Protein AF-A0A328SEM0-F1 (afdb_monomer_lite)

Foldseek 3Di:
DDDPVVVVVLVVLLVVLVVVLVVLVVVLVVLVVLLVVLVVLLVVLVVVLVVLVVVLVVVCVVVVHHSLCVLVVCVVPVVVVLVVLLVLLVVLVVLLVVLVVLLVVLVVVLVVLVVVLVVLVPDDPPDPSNVSSVSVNVSSVSVNVSSVSSSVSSVSSNVSSVSSNVSCVSRD

Structure (mmCIF, N/CA/C/O backbone):
data_AF-A0A328SEM0-F1
#
_entry.id   AF-A0A328SEM0-F1
#
loop_
_atom_site.group_PDB
_atom_site.id
_atom_site.type_symbol
_atom_site.label_atom_id
_atom_site.label_alt_id
_atom_site.label_comp_id
_atom_site.label_asym_id
_atom_site.label_entity_id
_atom_site.label_seq_id
_atom_site.pdbx_PDB_ins_code
_atom_site.Cartn_x
_atom_site.Cartn_y
_atom_site.Cartn_z
_atom_site.occupancy
_atom_site.B_iso_or_equiv
_atom_site.auth_seq_id
_atom_site.auth_comp_id
_atom_site.auth_asym_id
_atom_site.auth_atom_id
_atom_site.pdbx_PDB_model_num
ATOM 1 N N . MET A 1 1 ? -33.801 -0.917 43.053 1.00 44.03 1 MET A N 1
ATOM 2 C CA . MET A 1 1 ? -32.664 -0.185 43.647 1.00 44.03 1 MET A CA 1
ATOM 3 C C . MET A 1 1 ? -31.421 -0.972 43.288 1.00 44.03 1 MET A C 1
ATOM 5 O O . MET A 1 1 ? -31.307 -2.095 43.756 1.00 44.03 1 MET A O 1
ATOM 9 N N . THR A 1 2 ? -30.585 -0.458 42.388 1.00 55.31 2 THR A N 1
ATOM 10 C CA . THR A 1 2 ? -29.303 -1.081 42.021 1.00 55.31 2 THR A CA 1
ATOM 11 C C . THR A 1 2 ? -28.333 -0.989 43.196 1.00 55.31 2 THR A C 1
ATOM 13 O O . THR A 1 2 ? -28.273 0.044 43.872 1.00 55.31 2 THR A O 1
ATOM 16 N N . SER A 1 3 ? -27.627 -2.084 43.466 1.00 75.88 3 SER A N 1
ATOM 17 C CA . SER A 1 3 ? -26.663 -2.189 44.565 1.00 75.88 3 SER A CA 1
ATOM 18 C C . SER A 1 3 ? -25.456 -1.274 44.326 1.00 75.88 3 SER A C 1
ATOM 20 O O . SER A 1 3 ? -25.110 -0.975 43.182 1.00 75.88 3 SER A O 1
ATOM 22 N N . ASP A 1 4 ? -24.784 -0.821 45.386 1.00 77.56 4 ASP A N 1
ATOM 23 C CA . ASP A 1 4 ? -23.597 0.040 45.249 1.00 77.56 4 ASP A CA 1
ATOM 24 C C . ASP A 1 4 ? -22.470 -0.636 44.440 1.00 77.56 4 ASP A C 1
ATOM 26 O O . ASP A 1 4 ? -21.751 0.036 43.702 1.00 77.56 4 ASP A O 1
ATOM 30 N N . ALA A 1 5 ? -22.399 -1.972 44.472 1.00 75.81 5 ALA A N 1
ATOM 31 C CA . ALA A 1 5 ? -21.485 -2.768 43.654 1.00 75.81 5 ALA A CA 1
ATOM 32 C C . ALA A 1 5 ? -21.803 -2.698 42.146 1.00 75.81 5 ALA A C 1
ATOM 34 O O . ALA A 1 5 ? -20.887 -2.619 41.329 1.00 75.81 5 ALA A O 1
ATOM 35 N N . GLU A 1 6 ? -23.084 -2.680 41.757 1.00 74.25 6 GLU A N 1
ATOM 36 C CA . GLU A 1 6 ? -23.492 -2.515 40.351 1.00 74.25 6 GLU A CA 1
ATOM 37 C C . GLU A 1 6 ? -23.154 -1.115 39.830 1.00 74.25 6 GLU A C 1
ATOM 39 O O . GLU A 1 6 ? -22.699 -0.968 38.697 1.00 74.25 6 GLU A O 1
ATOM 44 N N . LYS A 1 7 ? -23.318 -0.080 40.662 1.00 77.94 7 LYS A N 1
ATOM 45 C CA . LYS A 1 7 ? -22.943 1.294 40.295 1.00 77.94 7 LYS A CA 1
ATOM 46 C C . LYS A 1 7 ? -21.435 1.450 40.118 1.00 77.94 7 LYS A C 1
ATOM 48 O O . LYS A 1 7 ? -20.995 2.117 39.182 1.00 77.94 7 LYS A O 1
ATOM 53 N N . GLU A 1 8 ? -20.644 0.844 41.000 1.00 82.44 8 GLU A N 1
ATOM 54 C CA . GLU A 1 8 ? -19.185 0.880 40.900 1.00 82.44 8 GLU A CA 1
ATOM 55 C C . GLU A 1 8 ? -18.685 0.114 39.666 1.00 82.44 8 GLU A C 1
ATOM 57 O O . GLU A 1 8 ? -17.844 0.631 38.926 1.00 82.44 8 GLU A O 1
ATOM 62 N N . PHE A 1 9 ? -19.270 -1.053 39.378 1.00 80.69 9 PHE A N 1
ATOM 63 C CA . PHE A 1 9 ? -18.993 -1.820 38.162 1.00 80.69 9 PHE A CA 1
ATOM 64 C C . PHE A 1 9 ? -19.289 -1.017 36.887 1.00 80.69 9 PHE A C 1
ATOM 66 O O . PHE A 1 9 ? -18.411 -0.885 36.032 1.00 80.69 9 PHE A O 1
ATOM 73 N N . LEU A 1 10 ? -20.484 -0.422 36.776 1.00 78.12 10 LEU A N 1
ATOM 74 C CA . LEU A 1 10 ? -20.866 0.392 35.615 1.00 78.12 10 LEU A CA 1
ATOM 75 C C . LEU A 1 10 ? -19.934 1.597 35.437 1.00 78.12 10 LEU A C 1
ATOM 77 O O . LEU A 1 10 ? -19.470 1.861 34.330 1.00 78.12 10 LEU A O 1
ATOM 81 N N . SER A 1 11 ? -19.572 2.281 36.527 1.00 83.19 11 SER A N 1
ATOM 82 C CA . SER A 1 11 ? -18.642 3.416 36.471 1.00 83.19 11 SER A CA 1
ATOM 83 C C . SER A 1 11 ? -17.247 3.021 35.971 1.00 83.19 11 SER A C 1
ATOM 85 O O . SER A 1 11 ? -16.603 3.772 35.231 1.00 83.19 11 SER A O 1
ATOM 87 N N . GLN A 1 12 ? -16.745 1.850 36.368 1.00 84.56 12 GLN A N 1
ATOM 88 C CA . GLN A 1 12 ? -15.458 1.347 35.886 1.00 84.56 12 GLN A CA 1
ATOM 89 C C . GLN A 1 12 ? -15.532 0.945 34.410 1.00 84.56 12 GLN A C 1
ATOM 91 O O . GLN A 1 12 ? -14.638 1.293 33.636 1.00 84.56 12 GLN A O 1
ATOM 96 N N . ALA A 1 13 ? -16.614 0.279 34.009 1.00 80.75 13 ALA A N 1
ATOM 97 C CA . ALA A 1 13 ? -16.828 -0.143 32.633 1.00 80.75 13 ALA A CA 1
ATOM 98 C C . ALA A 1 13 ? -16.939 1.063 31.678 1.00 80.75 13 ALA A C 1
ATOM 100 O O . ALA A 1 13 ? -16.250 1.098 30.658 1.00 80.75 13 ALA A O 1
ATOM 101 N N . GLN A 1 14 ? -17.674 2.111 32.069 1.00 83.88 14 GLN A N 1
ATOM 102 C CA . GLN A 1 14 ? -17.736 3.407 31.377 1.00 83.88 14 GLN A CA 1
ATOM 103 C C . GLN A 1 14 ? -16.349 4.012 31.136 1.00 83.88 14 GLN A C 1
ATOM 105 O O . GLN A 1 14 ? -16.018 4.441 30.027 1.00 83.88 14 GLN A O 1
ATOM 110 N N . LYS A 1 15 ? -15.511 4.058 32.180 1.00 88.38 15 LYS A N 1
ATOM 111 C CA . LYS A 1 15 ? -14.151 4.613 32.086 1.00 88.38 15 LYS A CA 1
ATOM 112 C C . LYS A 1 15 ? -13.286 3.816 31.118 1.00 88.38 15 LYS A C 1
ATOM 114 O O . LYS A 1 15 ? -12.529 4.414 30.351 1.00 88.38 15 LYS A O 1
ATOM 119 N N . GLU A 1 16 ? -13.402 2.491 31.136 1.00 87.31 16 GLU A N 1
ATOM 120 C CA . GLU A 1 16 ? -12.656 1.625 30.225 1.00 87.31 16 GLU A CA 1
ATOM 121 C C . GLU A 1 16 ? -13.120 1.809 28.774 1.00 87.31 16 GLU A C 1
ATOM 123 O O . GLU A 1 16 ? -12.286 1.992 27.886 1.00 87.31 16 GLU A O 1
ATOM 128 N N . VAL A 1 17 ? -14.433 1.884 28.534 1.00 87.00 17 VAL A N 1
ATOM 129 C CA . VAL A 1 17 ? -15.011 2.178 27.213 1.00 87.00 17 VAL A CA 1
ATOM 130 C C . VAL A 1 17 ? -14.521 3.529 26.691 1.00 87.00 17 VAL A C 1
ATOM 132 O O . VAL A 1 17 ? -14.004 3.610 25.577 1.00 87.00 17 VAL A O 1
ATOM 135 N N . GLN A 1 18 ? -14.572 4.587 27.504 1.00 89.25 18 GLN A N 1
ATOM 136 C CA . GLN A 1 18 ? -14.073 5.907 27.107 1.00 89.25 18 GLN A CA 1
ATOM 137 C C . GLN A 1 18 ? -12.571 5.907 26.802 1.00 89.25 18 GLN A C 1
ATOM 139 O O . GLN A 1 18 ? -12.120 6.553 25.851 1.00 89.25 18 GLN A O 1
ATOM 144 N N . LYS A 1 19 ? -11.772 5.188 27.595 1.00 92.75 19 LYS A N 1
ATOM 145 C CA . LYS A 1 19 ? -10.338 5.028 27.340 1.00 92.75 19 LYS A CA 1
ATOM 146 C C . LYS A 1 19 ? -10.104 4.288 26.025 1.00 92.75 19 LYS A C 1
ATOM 148 O O . LYS A 1 19 ? -9.260 4.716 25.237 1.00 92.75 19 LYS A O 1
ATOM 153 N N . ARG A 1 20 ? -10.879 3.235 25.758 1.00 92.56 20 ARG A N 1
ATOM 154 C C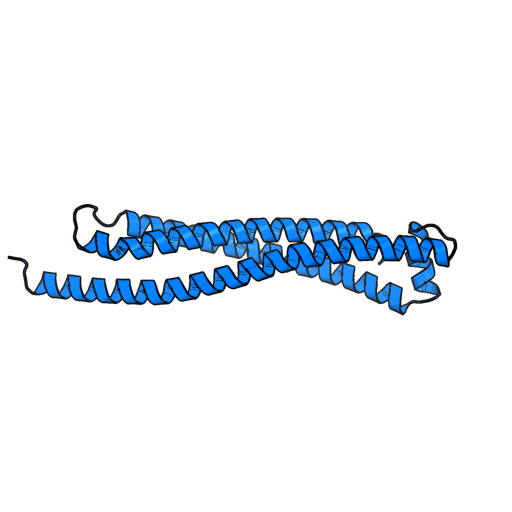A . ARG A 1 20 ? -10.817 2.481 24.507 1.00 92.56 20 ARG A CA 1
ATOM 155 C C . ARG A 1 20 ? -11.164 3.365 23.316 1.00 92.56 20 ARG A C 1
ATOM 157 O O . ARG A 1 20 ? -10.369 3.425 22.389 1.00 92.56 20 ARG A O 1
ATOM 164 N N . ILE A 1 21 ? -12.252 4.133 23.382 1.00 92.25 21 ILE A N 1
ATOM 165 C CA . ILE A 1 21 ? -12.652 5.092 22.338 1.00 92.25 21 ILE A CA 1
ATOM 166 C C . ILE A 1 21 ? -11.494 6.036 21.991 1.00 92.25 21 ILE A C 1
ATOM 168 O O . ILE A 1 21 ? -11.209 6.258 20.816 1.00 92.25 21 ILE A O 1
ATOM 172 N N . LYS A 1 22 ? -10.786 6.575 22.991 1.00 93.81 22 LYS A N 1
ATOM 173 C CA . LYS A 1 22 ? -9.638 7.468 22.755 1.00 93.81 22 LYS A CA 1
ATOM 174 C C . LYS A 1 22 ? -8.493 6.770 22.022 1.00 93.81 22 LYS A C 1
ATOM 176 O O . LYS A 1 22 ? -7.913 7.360 21.114 1.00 93.81 22 LYS A O 1
ATOM 181 N N . THR A 1 23 ? -8.155 5.543 22.411 1.00 95.00 23 THR A N 1
ATOM 182 C CA . THR A 1 23 ? -7.098 4.761 21.750 1.00 95.00 23 THR A CA 1
ATOM 183 C C . THR A 1 23 ? -7.492 4.390 20.323 1.00 95.00 23 THR A C 1
ATOM 185 O O . THR A 1 23 ? -6.721 4.613 19.395 1.00 95.00 23 THR A O 1
ATOM 188 N N . GLU A 1 24 ? -8.713 3.895 20.134 1.00 94.31 24 GLU A N 1
ATOM 189 C CA . GLU A 1 24 ? -9.215 3.449 18.833 1.00 94.31 24 GLU A CA 1
ATOM 190 C C . GLU A 1 24 ? -9.329 4.602 17.831 1.00 94.31 24 GLU A C 1
ATOM 192 O O . GLU A 1 24 ? -8.997 4.418 16.664 1.00 94.31 24 GLU A O 1
ATOM 197 N N . ASN A 1 25 ? -9.699 5.806 18.280 1.00 93.56 25 ASN A N 1
ATOM 198 C CA . ASN A 1 25 ? -9.690 7.003 17.435 1.00 93.56 25 ASN A CA 1
ATOM 199 C C . ASN A 1 25 ? -8.288 7.371 16.933 1.00 93.56 25 ASN A C 1
ATOM 201 O O . ASN A 1 25 ? -8.135 7.746 15.774 1.00 93.56 25 ASN A O 1
ATOM 205 N N . LYS A 1 26 ? -7.251 7.252 17.774 1.00 95.50 26 LYS A N 1
ATOM 206 C CA . LYS A 1 26 ? -5.867 7.516 17.340 1.00 95.50 26 LYS A CA 1
ATOM 207 C C . LYS A 1 26 ? -5.413 6.515 16.284 1.00 95.50 26 LYS A C 1
ATOM 209 O O . LYS A 1 26 ? -4.790 6.898 15.301 1.00 95.50 26 LYS A O 1
ATOM 214 N N . GLU A 1 27 ? -5.740 5.241 16.482 1.00 94.62 27 GLU A N 1
ATOM 215 C CA . GLU A 1 27 ? -5.447 4.209 15.488 1.00 94.62 27 GLU A CA 1
ATOM 216 C C . GLU A 1 27 ? -6.226 4.425 14.186 1.00 94.62 27 GLU A C 1
ATOM 218 O O . GLU A 1 27 ? -5.676 4.207 13.110 1.00 94.62 27 GLU A O 1
ATOM 223 N N . LEU A 1 28 ? -7.490 4.852 14.270 1.00 94.94 28 LEU A N 1
ATOM 224 C CA . LEU A 1 28 ? -8.308 5.169 13.101 1.00 94.94 28 LEU A CA 1
ATOM 225 C C . LEU A 1 28 ? -7.711 6.331 12.297 1.00 94.94 28 LEU A C 1
ATOM 227 O O . LEU A 1 28 ? -7.680 6.264 11.073 1.00 94.94 28 LEU A O 1
ATOM 231 N N . GLU A 1 29 ? -7.194 7.360 12.968 1.00 96.12 29 GLU A N 1
ATOM 232 C CA . GLU A 1 29 ? -6.544 8.482 12.291 1.00 96.12 29 GLU A CA 1
ATOM 233 C C . GLU A 1 29 ? -5.244 8.058 11.595 1.00 96.12 29 GLU A C 1
ATOM 235 O O . GLU A 1 29 ? -5.024 8.417 10.443 1.00 96.12 29 GLU A O 1
ATOM 240 N N . SER A 1 30 ? -4.431 7.207 12.233 1.00 96.00 30 SER A N 1
ATOM 241 C CA . SER A 1 30 ? -3.254 6.608 11.581 1.00 96.00 30 SER A CA 1
ATOM 242 C C . SER A 1 30 ? -3.642 5.854 10.307 1.00 96.00 30 SER A C 1
ATOM 244 O O . SER A 1 30 ? -3.019 6.035 9.267 1.00 96.00 30 SER A O 1
ATOM 246 N N . LEU A 1 31 ? -4.718 5.061 10.359 1.00 96.12 31 LEU A N 1
ATOM 247 C CA . LEU A 1 31 ? -5.219 4.325 9.196 1.00 96.12 31 LEU A CA 1
ATOM 248 C C . LEU A 1 31 ? -5.699 5.254 8.067 1.00 96.12 31 LEU A C 1
ATOM 250 O O . LEU A 1 31 ? -5.552 4.904 6.898 1.00 96.12 31 LEU A O 1
ATOM 254 N N . ARG A 1 32 ? -6.263 6.426 8.396 1.00 96.19 32 ARG A N 1
ATOM 255 C CA . ARG A 1 32 ? -6.662 7.445 7.406 1.00 96.19 32 ARG A CA 1
ATOM 256 C C . ARG A 1 32 ? -5.462 8.104 6.739 1.00 96.19 32 ARG A C 1
ATOM 258 O O . ARG A 1 32 ? -5.503 8.340 5.535 1.00 96.19 32 ARG A O 1
ATOM 265 N N . VAL A 1 33 ? -4.407 8.388 7.501 1.00 97.56 33 VAL A N 1
ATOM 266 C CA . VAL A 1 33 ? -3.151 8.911 6.946 1.00 97.56 33 VAL A CA 1
ATOM 267 C C . VAL A 1 33 ? -2.548 7.893 5.982 1.00 97.56 33 VAL A C 1
ATOM 269 O O . VAL A 1 33 ? -2.312 8.238 4.828 1.00 97.56 33 VAL A O 1
ATOM 272 N N . GLU A 1 34 ? -2.428 6.630 6.402 1.00 95.75 34 GLU A N 1
ATOM 273 C CA . GLU A 1 34 ? -1.967 5.535 5.535 1.00 95.75 34 GLU A CA 1
ATOM 274 C C . GLU A 1 34 ? -2.819 5.428 4.259 1.00 95.75 34 GLU A C 1
ATOM 276 O O . GLU A 1 34 ? -2.293 5.299 3.157 1.00 95.75 34 GLU A O 1
ATOM 281 N N . GLN A 1 35 ? -4.149 5.520 4.380 1.00 97.19 35 GLN A N 1
ATOM 282 C CA . GLN A 1 35 ? -5.049 5.470 3.225 1.00 97.19 35 GLN A CA 1
ATOM 283 C C . GLN A 1 35 ? -4.752 6.580 2.217 1.00 97.19 35 GLN A C 1
ATOM 285 O O . GLN A 1 35 ? -4.746 6.330 1.011 1.00 97.19 35 GLN A O 1
ATOM 290 N N . LYS A 1 36 ? -4.524 7.800 2.709 1.00 97.81 36 LYS A N 1
ATOM 291 C CA . LYS A 1 36 ? -4.191 8.943 1.866 1.00 97.81 36 LYS A CA 1
ATOM 292 C C . LYS A 1 36 ? -2.851 8.732 1.161 1.00 97.81 36 LYS A C 1
ATOM 294 O O . LYS A 1 36 ? -2.787 8.927 -0.044 1.00 97.81 36 LYS A O 1
ATOM 299 N N . GLU A 1 37 ? -1.827 8.279 1.879 1.00 97.69 37 GLU A N 1
ATOM 300 C CA . GLU A 1 37 ? -0.508 7.990 1.299 1.00 97.69 37 GLU A CA 1
ATOM 301 C C . GLU A 1 37 ? -0.594 6.940 0.182 1.00 97.69 37 GLU A C 1
ATOM 303 O O . GLU A 1 37 ? 0.032 7.097 -0.864 1.00 97.69 37 GLU A O 1
ATOM 308 N N . LEU A 1 38 ? -1.428 5.908 0.351 1.00 98.12 38 LEU A N 1
ATOM 309 C CA . LEU A 1 38 ? -1.672 4.907 -0.690 1.00 98.12 38 LEU A CA 1
ATOM 310 C C . LEU A 1 38 ? -2.381 5.499 -1.918 1.00 98.12 38 LEU A C 1
ATOM 312 O O . LEU A 1 38 ? -2.044 5.143 -3.044 1.00 98.12 38 LEU A O 1
ATOM 316 N N . ILE A 1 39 ? -3.349 6.400 -1.729 1.00 97.88 39 ILE A N 1
ATOM 317 C CA . ILE A 1 39 ? -4.019 7.096 -2.841 1.00 97.88 39 ILE A CA 1
ATOM 318 C C . ILE A 1 39 ? -3.022 7.991 -3.588 1.00 97.88 39 ILE A C 1
ATOM 320 O O . ILE A 1 39 ? -2.927 7.912 -4.812 1.00 97.88 39 ILE A O 1
ATOM 324 N N . ASP A 1 40 ? -2.229 8.773 -2.859 1.00 98.12 40 ASP A N 1
ATOM 325 C CA . ASP A 1 40 ? -1.207 9.642 -3.445 1.00 98.12 40 ASP A CA 1
ATOM 326 C C . ASP A 1 40 ? -0.159 8.808 -4.219 1.00 98.12 40 ASP A C 1
ATOM 328 O O . ASP A 1 40 ? 0.276 9.193 -5.308 1.00 98.12 40 ASP A O 1
ATOM 332 N N . ALA A 1 41 ? 0.197 7.618 -3.720 1.00 97.88 41 ALA A N 1
ATOM 333 C CA . ALA A 1 41 ? 1.091 6.686 -4.406 1.00 97.88 41 ALA A CA 1
ATOM 334 C C . ALA A 1 41 ? 0.489 6.116 -5.704 1.00 97.88 41 ALA A C 1
ATOM 336 O O . ALA A 1 41 ? 1.197 5.993 -6.706 1.00 97.88 41 ALA A O 1
ATOM 337 N N . ILE A 1 42 ? -0.812 5.798 -5.732 1.00 98.12 42 ILE A N 1
ATOM 338 C CA . ILE A 1 42 ? -1.518 5.353 -6.951 1.00 98.12 42 ILE A CA 1
ATOM 339 C C . ILE A 1 42 ? -1.362 6.392 -8.066 1.00 98.12 42 ILE A C 1
ATOM 341 O O . ILE A 1 42 ? -1.037 6.032 -9.206 1.00 98.12 42 ILE A O 1
ATOM 345 N N . ASP A 1 43 ? -1.569 7.667 -7.746 1.00 97.38 43 ASP A N 1
ATOM 346 C CA . ASP A 1 43 ? -1.417 8.766 -8.700 1.00 97.38 43 ASP A CA 1
ATOM 347 C C . ASP A 1 43 ? 0.054 8.961 -9.085 1.00 97.38 43 ASP A C 1
ATOM 349 O O . ASP A 1 43 ? 0.376 9.059 -10.273 1.00 97.38 43 ASP A O 1
ATOM 353 N N . GLY A 1 44 ? 0.963 8.912 -8.108 1.00 97.81 44 GLY A N 1
ATOM 354 C CA . GLY A 1 44 ? 2.407 9.002 -8.320 1.00 97.81 44 GLY A CA 1
ATOM 355 C C . GLY A 1 44 ? 2.933 7.969 -9.319 1.00 97.81 44 GLY A C 1
ATOM 356 O O . GLY A 1 44 ? 3.568 8.334 -10.310 1.00 97.81 44 GLY A O 1
ATOM 357 N N . TYR A 1 45 ? 2.608 6.687 -9.131 1.00 98.12 45 TYR A N 1
ATOM 358 C CA . TYR A 1 45 ? 3.034 5.628 -10.052 1.00 98.12 45 TYR A CA 1
ATOM 359 C C . TYR A 1 45 ? 2.364 5.722 -11.425 1.00 98.12 45 TYR A C 1
ATOM 361 O O . TYR A 1 45 ? 2.976 5.362 -12.431 1.00 98.12 45 TYR A O 1
ATOM 369 N N . SER A 1 46 ? 1.130 6.231 -11.495 1.00 97.12 46 SER A N 1
ATOM 370 C CA . SER A 1 46 ? 0.459 6.481 -12.779 1.00 97.12 46 SER A CA 1
ATOM 371 C C . SER A 1 46 ? 1.184 7.553 -13.586 1.00 97.12 46 SER A C 1
ATOM 373 O O . SER A 1 46 ? 1.439 7.371 -14.776 1.00 97.12 46 SER A O 1
ATOM 375 N N . ASN A 1 47 ? 1.541 8.657 -12.930 1.00 98.06 47 ASN A N 1
ATOM 376 C CA . ASN A 1 47 ? 2.268 9.754 -13.555 1.00 98.06 47 ASN A CA 1
ATOM 377 C C . ASN A 1 47 ? 3.660 9.301 -13.994 1.00 98.06 47 ASN A C 1
ATOM 379 O O . ASN A 1 47 ? 4.016 9.486 -15.155 1.00 98.06 47 ASN A O 1
ATOM 383 N N . PHE A 1 48 ? 4.382 8.595 -13.119 1.00 97.75 48 PHE A N 1
ATOM 384 C CA . PHE A 1 48 ? 5.686 8.032 -13.453 1.00 97.75 48 PHE A CA 1
ATOM 385 C C . PHE A 1 48 ? 5.628 7.110 -14.679 1.00 97.75 48 PHE A C 1
ATOM 387 O O . PHE A 1 48 ? 6.464 7.222 -15.570 1.00 97.75 48 PHE A O 1
ATOM 394 N N . TYR A 1 49 ? 4.630 6.224 -14.772 1.00 97.75 49 TYR A N 1
ATOM 395 C CA . TYR A 1 49 ? 4.479 5.344 -15.935 1.00 97.75 49 TYR A CA 1
ATOM 396 C C . TYR A 1 49 ? 4.269 6.125 -17.242 1.00 97.75 49 TYR A C 1
ATOM 398 O O . TYR A 1 49 ? 4.840 5.780 -18.280 1.00 97.75 49 TYR A O 1
ATOM 406 N N . ASN A 1 50 ? 3.465 7.190 -17.201 1.00 97.88 50 ASN A N 1
ATOM 407 C CA . ASN A 1 50 ? 3.235 8.042 -18.365 1.00 97.88 50 ASN A CA 1
ATOM 408 C C . ASN A 1 50 ? 4.509 8.787 -18.776 1.00 97.88 50 ASN A C 1
ATOM 410 O O . ASN A 1 50 ? 4.814 8.868 -19.966 1.00 97.88 50 ASN A O 1
ATOM 414 N N . ASP A 1 51 ? 5.265 9.295 -17.806 1.00 97.56 51 ASP A N 1
ATOM 415 C CA . ASP A 1 51 ? 6.524 9.993 -18.061 1.00 97.56 51 ASP A CA 1
ATOM 416 C C . ASP A 1 51 ? 7.604 9.038 -18.582 1.00 97.56 51 ASP A C 1
ATOM 418 O O . ASP A 1 51 ? 8.328 9.384 -19.511 1.00 97.56 51 ASP A O 1
ATOM 422 N N . LEU A 1 52 ? 7.636 7.796 -18.090 1.00 96.75 52 LEU A N 1
ATOM 423 C CA . LEU A 1 52 ? 8.478 6.732 -18.633 1.00 96.75 52 LEU A CA 1
ATOM 424 C C . LEU A 1 52 ? 8.160 6.455 -20.110 1.00 96.75 52 LEU A C 1
ATOM 426 O O . LEU A 1 52 ? 9.067 6.327 -20.931 1.00 96.75 52 LEU A O 1
ATOM 430 N N . CYS A 1 53 ? 6.873 6.373 -20.464 1.00 96.94 53 CYS A N 1
ATOM 431 C CA . CYS A 1 53 ? 6.462 6.175 -21.854 1.00 96.94 53 CYS A CA 1
ATOM 432 C C . CYS A 1 53 ? 6.922 7.330 -22.750 1.00 96.94 53 CYS A C 1
ATOM 434 O O . CYS A 1 53 ? 7.522 7.073 -23.792 1.00 96.94 53 CYS A O 1
ATOM 436 N N . LYS A 1 54 ? 6.704 8.580 -22.321 1.00 97.81 54 LYS A N 1
ATOM 437 C CA . LYS A 1 54 ? 7.160 9.767 -23.059 1.00 97.81 54 LYS A CA 1
ATOM 438 C C . LYS A 1 54 ? 8.672 9.774 -23.232 1.00 97.81 54 LYS A C 1
ATOM 440 O O . LYS A 1 54 ? 9.146 9.954 -24.346 1.00 97.81 54 LYS A O 1
ATOM 445 N N . PHE A 1 55 ? 9.419 9.508 -22.161 1.00 96.62 55 PHE A N 1
ATOM 446 C CA . PHE A 1 55 ? 10.876 9.471 -22.202 1.00 96.62 55 PHE A CA 1
ATOM 447 C C . PHE A 1 55 ? 11.392 8.471 -23.246 1.00 96.62 55 PHE A C 1
ATOM 449 O O . PHE A 1 55 ? 12.313 8.789 -23.996 1.00 96.62 55 PHE A O 1
ATOM 456 N N . PHE A 1 56 ? 10.790 7.281 -23.339 1.00 96.19 56 PHE A N 1
ATOM 457 C CA . PHE A 1 56 ? 11.173 6.295 -24.354 1.00 96.19 56 PHE A CA 1
ATOM 458 C C . PHE A 1 56 ? 10.822 6.740 -25.770 1.00 96.19 56 PHE A C 1
ATOM 460 O O . PHE A 1 56 ? 11.642 6.583 -26.670 1.00 96.19 56 PHE A O 1
ATOM 467 N N . GLU A 1 57 ? 9.640 7.314 -25.979 1.00 97.44 57 GLU A N 1
ATOM 468 C CA . GLU A 1 57 ? 9.240 7.828 -27.291 1.00 97.44 57 GLU A CA 1
ATOM 469 C C . GLU A 1 57 ? 10.124 8.990 -27.761 1.00 97.44 57 GLU A C 1
ATOM 471 O O . GLU A 1 57 ? 10.494 9.047 -28.932 1.00 97.44 57 GLU A O 1
ATOM 476 N N . GLU A 1 58 ? 10.467 9.914 -26.864 1.00 97.56 58 GLU A N 1
ATOM 477 C CA . GLU A 1 58 ? 11.352 11.048 -27.146 1.00 97.56 58 GLU A CA 1
ATOM 478 C C . GLU A 1 58 ? 12.780 10.570 -27.414 1.00 97.56 58 GLU A C 1
ATOM 480 O O . GLU A 1 58 ? 13.345 10.889 -28.455 1.00 97.56 58 GLU A O 1
ATOM 485 N N . SER A 1 59 ? 13.319 9.699 -26.556 1.00 96.06 59 SER A N 1
ATOM 486 C CA . SER A 1 59 ? 14.664 9.139 -26.738 1.00 96.06 59 SER A CA 1
ATOM 487 C C . SER A 1 59 ? 14.790 8.352 -28.044 1.00 96.06 59 SER A C 1
ATOM 489 O O . SER A 1 59 ? 15.775 8.491 -28.762 1.00 96.06 59 SER A O 1
ATOM 491 N N . SER A 1 60 ? 13.784 7.542 -28.386 1.00 96.44 60 SER A N 1
ATOM 492 C CA . SER A 1 60 ? 13.745 6.790 -29.648 1.00 96.44 60 SER A CA 1
ATOM 493 C C . SER A 1 60 ? 13.826 7.716 -30.865 1.00 96.44 60 SER A C 1
ATOM 495 O O . SER A 1 60 ? 14.577 7.438 -31.802 1.00 96.44 60 SER A O 1
ATOM 497 N N . LYS A 1 61 ? 13.122 8.855 -30.830 1.00 96.62 61 LYS A N 1
ATOM 498 C CA . LYS A 1 61 ? 13.178 9.870 -31.892 1.00 96.62 61 LYS A CA 1
ATOM 499 C C . LYS A 1 61 ? 14.529 10.571 -31.940 1.00 96.62 61 LYS A C 1
ATOM 501 O O . LYS A 1 61 ? 15.104 10.679 -33.019 1.00 96.62 61 LYS A O 1
ATOM 506 N N . ASP A 1 62 ? 15.045 11.007 -30.797 1.00 95.62 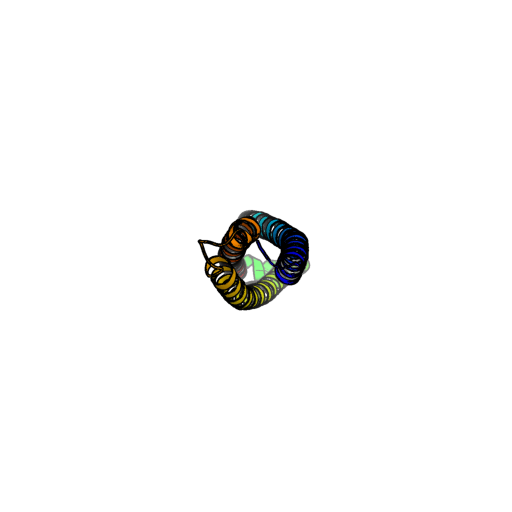62 ASP A N 1
ATOM 507 C CA . ASP A 1 62 ? 16.302 11.754 -30.722 1.00 95.62 62 ASP A CA 1
ATOM 508 C C . ASP A 1 62 ? 17.486 10.909 -31.208 1.00 95.62 62 ASP A C 1
ATOM 510 O O . ASP A 1 62 ? 18.314 11.367 -32.002 1.00 95.62 62 ASP A O 1
ATOM 514 N N . PHE A 1 63 ? 17.533 9.639 -30.806 1.00 94.81 63 PHE A N 1
ATOM 515 C CA . PHE A 1 63 ? 18.604 8.716 -31.182 1.00 94.81 63 PHE A CA 1
ATOM 516 C C . PHE A 1 63 ? 18.332 7.937 -32.475 1.00 94.81 63 PHE A C 1
ATOM 518 O O . PHE A 1 63 ? 19.208 7.199 -32.920 1.00 94.81 63 PHE A O 1
ATOM 525 N N . HIS A 1 64 ? 17.172 8.142 -33.112 1.00 94.88 64 HIS A N 1
ATOM 526 C CA . HIS A 1 64 ? 16.772 7.501 -34.370 1.00 94.88 64 HIS A CA 1
ATOM 527 C C . HIS A 1 64 ? 16.860 5.962 -34.319 1.00 94.88 64 HIS A C 1
ATOM 529 O O . HIS A 1 64 ? 17.418 5.331 -35.216 1.00 94.88 64 HIS A O 1
ATOM 535 N N . MET A 1 65 ? 16.317 5.366 -33.258 1.00 95.00 65 MET A N 1
ATOM 536 C CA . MET A 1 65 ? 16.325 3.916 -33.015 1.00 95.00 65 MET A CA 1
ATOM 537 C C . MET A 1 65 ? 14.999 3.433 -32.448 1.00 95.00 65 MET A C 1
ATOM 539 O O . MET A 1 65 ? 14.214 4.230 -31.934 1.00 95.00 65 MET A O 1
ATOM 543 N N . GLU A 1 66 ? 14.753 2.128 -32.504 1.00 95.56 66 GLU A N 1
ATOM 544 C CA . GLU A 1 66 ? 13.543 1.547 -31.923 1.00 95.56 66 GLU A CA 1
ATOM 545 C C . GLU A 1 66 ? 13.588 1.614 -30.387 1.00 95.56 66 GLU A C 1
ATOM 547 O O . GLU A 1 66 ? 14.646 1.475 -29.772 1.00 95.56 66 GLU A O 1
ATOM 552 N N . ILE A 1 67 ? 12.428 1.787 -29.736 1.00 94.06 67 ILE A N 1
ATOM 553 C CA . ILE A 1 67 ? 12.333 1.855 -28.259 1.00 94.06 67 ILE A CA 1
ATOM 554 C C . ILE A 1 67 ? 12.993 0.638 -27.593 1.00 94.06 67 ILE A C 1
ATOM 556 O O . ILE A 1 67 ? 13.613 0.748 -26.538 1.00 94.06 67 ILE A O 1
ATOM 560 N N . ASP A 1 68 ? 12.876 -0.521 -28.231 1.00 94.50 68 ASP A N 1
ATOM 561 C CA . ASP A 1 68 ? 13.413 -1.788 -27.751 1.00 94.50 68 ASP A CA 1
ATOM 562 C C . ASP A 1 68 ? 14.948 -1.869 -27.772 1.00 94.50 68 ASP A C 1
ATOM 564 O O . ASP A 1 68 ? 15.508 -2.721 -27.083 1.00 94.50 68 ASP A O 1
ATOM 568 N N . GLU A 1 69 ? 15.613 -1.001 -28.538 1.00 95.31 69 GLU A N 1
ATOM 569 C CA . GLU A 1 69 ? 17.076 -0.911 -28.665 1.00 95.31 69 GLU A CA 1
ATOM 570 C C . GLU A 1 69 ? 17.679 0.115 -27.691 1.00 95.31 69 GLU A C 1
ATOM 572 O O . GLU A 1 69 ? 18.881 0.091 -27.412 1.00 95.31 69 GLU A O 1
ATOM 577 N N . LEU A 1 70 ? 16.840 0.989 -27.117 1.00 95.69 70 LEU A N 1
ATOM 578 C CA . LEU A 1 70 ? 17.257 2.003 -26.149 1.00 95.69 70 LEU A CA 1
ATOM 579 C C . LEU A 1 70 ? 18.059 1.435 -24.966 1.00 95.69 70 LEU A C 1
ATOM 581 O O . LEU A 1 70 ? 19.066 2.054 -24.626 1.00 95.69 70 LEU A O 1
ATOM 585 N N . PRO A 1 71 ? 17.696 0.300 -24.330 1.00 95.88 71 PRO A N 1
ATOM 586 C CA . PRO A 1 71 ? 18.460 -0.219 -23.196 1.00 95.88 71 PRO A CA 1
ATOM 587 C C . PRO A 1 71 ? 19.930 -0.466 -23.549 1.00 95.88 71 PRO A C 1
ATOM 589 O O . PRO A 1 71 ? 20.817 -0.032 -22.814 1.00 95.88 71 PRO A O 1
ATOM 592 N N . ASP A 1 72 ? 20.196 -1.100 -24.693 1.00 96.12 72 ASP A N 1
ATOM 593 C CA . ASP A 1 72 ? 21.554 -1.390 -25.155 1.00 96.12 72 ASP A CA 1
ATOM 594 C C . ASP A 1 72 ? 22.293 -0.102 -25.530 1.00 96.12 72 ASP A C 1
ATOM 596 O O . ASP A 1 72 ? 23.450 0.092 -25.141 1.00 96.12 72 ASP A O 1
ATOM 600 N N . TYR A 1 73 ? 21.611 0.829 -26.204 1.00 95.69 73 TYR A N 1
ATOM 601 C CA . TYR A 1 73 ? 22.188 2.129 -26.524 1.00 95.69 73 TYR A CA 1
ATOM 602 C C . TYR A 1 73 ? 22.578 2.914 -25.268 1.00 95.69 73 TYR A C 1
ATOM 604 O O . TYR A 1 73 ? 23.725 3.355 -25.152 1.00 95.69 73 TYR A O 1
ATOM 612 N N . PHE A 1 74 ? 21.661 3.067 -24.309 1.00 96.38 74 PHE A N 1
ATOM 613 C CA . PHE A 1 74 ? 21.921 3.767 -23.055 1.00 96.38 74 PHE A CA 1
ATOM 614 C C . PHE A 1 74 ? 23.018 3.060 -22.261 1.00 96.38 74 PHE A C 1
ATOM 616 O O . PHE A 1 74 ? 23.920 3.723 -21.760 1.00 96.38 74 PHE A O 1
ATOM 623 N N . ARG A 1 75 ? 23.028 1.726 -22.203 1.00 96.31 75 ARG A N 1
ATOM 624 C CA . ARG A 1 75 ? 24.090 0.969 -21.527 1.00 96.31 75 ARG A CA 1
ATOM 625 C C . ARG A 1 75 ? 25.478 1.281 -22.089 1.00 96.31 75 ARG A C 1
ATOM 627 O O . ARG A 1 75 ? 26.428 1.423 -21.317 1.00 96.31 75 ARG A O 1
ATOM 634 N N . SER A 1 76 ? 25.598 1.390 -23.410 1.00 95.44 76 SER A N 1
ATOM 635 C CA . SER A 1 76 ? 26.874 1.631 -24.088 1.00 95.44 76 SER A CA 1
ATOM 636 C C . SER A 1 76 ? 27.288 3.102 -24.139 1.00 95.44 76 SER A C 1
ATOM 638 O O . SER A 1 76 ? 28.485 3.381 -24.119 1.00 95.44 76 SER A O 1
ATOM 640 N N . ASN A 1 77 ? 26.336 4.037 -24.194 1.00 93.75 77 ASN A N 1
ATOM 641 C CA . ASN A 1 77 ? 26.620 5.448 -24.486 1.00 93.75 77 ASN A CA 1
ATOM 642 C C . ASN A 1 77 ? 26.319 6.394 -23.315 1.00 93.75 77 ASN A C 1
ATOM 644 O O . ASN A 1 77 ? 26.992 7.410 -23.162 1.00 93.75 77 ASN A O 1
ATOM 648 N N . ILE A 1 78 ? 25.332 6.076 -22.472 1.00 92.62 78 ILE A N 1
ATOM 649 C CA . ILE A 1 78 ? 24.873 6.920 -21.356 1.00 92.62 78 ILE A CA 1
ATOM 650 C C . ILE A 1 78 ? 24.496 6.010 -20.170 1.00 92.62 78 ILE A C 1
ATOM 652 O O . ILE A 1 78 ? 23.352 5.934 -19.715 1.00 92.62 78 ILE A O 1
ATOM 656 N N . ASN A 1 79 ? 25.488 5.259 -19.689 1.00 93.12 79 ASN A N 1
ATOM 657 C CA . ASN A 1 79 ? 25.304 4.152 -18.744 1.00 93.12 79 ASN A CA 1
ATOM 658 C C . ASN A 1 79 ? 24.641 4.564 -17.414 1.00 93.12 79 ASN A C 1
ATOM 660 O O . ASN A 1 79 ? 24.045 3.733 -16.737 1.00 93.12 79 ASN A O 1
ATOM 664 N N . GLU A 1 80 ? 24.735 5.835 -17.022 1.00 95.56 80 GLU A N 1
ATOM 665 C CA . GLU A 1 80 ? 24.039 6.359 -15.842 1.00 95.56 80 GLU A CA 1
ATOM 666 C C . GLU A 1 80 ? 22.517 6.225 -15.974 1.00 95.56 80 GLU A C 1
ATOM 668 O O . GLU A 1 80 ? 21.869 5.683 -15.082 1.00 95.56 80 GLU A O 1
ATOM 673 N N . VAL A 1 81 ? 21.956 6.622 -17.121 1.00 93.00 81 VAL A N 1
ATOM 674 C CA . VAL A 1 81 ? 20.520 6.496 -17.407 1.00 93.00 81 VAL A CA 1
ATOM 675 C C . VAL A 1 81 ? 20.105 5.027 -17.374 1.00 93.00 81 VAL A C 1
ATOM 677 O O . VAL A 1 81 ? 19.117 4.679 -16.730 1.00 93.00 81 VAL A O 1
ATOM 680 N N . TYR A 1 82 ? 20.902 4.151 -17.992 1.00 95.25 82 TYR A N 1
ATOM 681 C CA . TYR A 1 82 ? 20.680 2.706 -17.937 1.00 95.25 82 TYR A CA 1
ATOM 682 C C . TYR A 1 82 ? 20.623 2.181 -16.499 1.00 95.25 82 TYR A C 1
ATOM 684 O O . TYR A 1 82 ? 19.659 1.517 -16.119 1.00 95.25 82 TYR A O 1
ATOM 692 N N . ARG A 1 83 ? 21.618 2.520 -15.672 1.00 95.81 83 ARG A N 1
ATOM 693 C CA . ARG A 1 83 ? 21.673 2.093 -14.267 1.00 95.81 83 ARG A CA 1
ATOM 694 C C . ARG A 1 83 ? 20.491 2.608 -13.453 1.00 95.81 83 ARG A C 1
ATOM 696 O O . ARG A 1 83 ? 19.965 1.848 -12.647 1.00 95.81 83 ARG A O 1
ATOM 703 N N . ASN A 1 84 ? 20.051 3.843 -13.687 1.00 95.94 84 ASN A N 1
ATOM 704 C CA . ASN A 1 84 ? 18.907 4.417 -12.981 1.00 95.94 84 ASN A CA 1
ATOM 705 C C . ASN A 1 84 ? 17.624 3.621 -13.256 1.00 95.94 84 ASN A C 1
ATOM 707 O O . ASN A 1 84 ? 16.920 3.258 -12.319 1.00 95.94 84 ASN A O 1
ATOM 711 N N . TYR A 1 85 ? 17.342 3.269 -14.512 1.00 95.62 85 TYR A N 1
ATOM 712 C CA . TYR A 1 85 ? 16.150 2.480 -14.841 1.00 95.62 85 TYR A CA 1
ATOM 713 C C . TYR A 1 85 ? 16.243 1.016 -14.394 1.00 95.62 85 TYR A C 1
ATOM 715 O O . TYR A 1 85 ? 15.233 0.443 -13.985 1.00 95.62 85 TYR A O 1
ATOM 723 N N . VAL A 1 86 ? 17.442 0.424 -14.385 1.00 96.25 86 VAL A N 1
ATOM 724 C CA . VAL A 1 86 ? 17.666 -0.885 -13.745 1.00 96.25 86 VAL A CA 1
ATOM 725 C C . VAL A 1 86 ? 17.359 -0.815 -12.245 1.00 96.25 86 VAL A C 1
ATOM 727 O O . VAL A 1 86 ? 16.666 -1.689 -11.726 1.00 96.25 86 VAL A O 1
ATOM 730 N N . GLN A 1 87 ? 17.814 0.231 -11.549 1.00 96.88 87 GLN A N 1
ATOM 731 C CA . GLN A 1 87 ? 17.529 0.412 -10.124 1.00 96.88 87 GLN A CA 1
ATOM 732 C C . GLN A 1 87 ? 16.029 0.590 -9.870 1.00 96.88 87 GLN A C 1
ATOM 734 O O . GLN A 1 87 ? 15.482 -0.097 -9.018 1.00 96.88 87 GLN A O 1
ATOM 739 N N . ILE A 1 88 ? 15.341 1.414 -10.666 1.00 96.25 88 ILE A N 1
ATOM 740 C CA . ILE A 1 88 ? 13.887 1.618 -10.555 1.00 96.25 88 ILE A CA 1
ATOM 741 C C . ILE A 1 88 ? 13.121 0.294 -10.695 1.00 96.25 88 ILE A C 1
ATOM 743 O O . ILE A 1 88 ? 12.160 0.053 -9.965 1.00 96.25 88 ILE A O 1
ATOM 747 N N . LYS A 1 89 ? 13.541 -0.591 -11.610 1.00 96.31 89 LYS A N 1
ATOM 748 C CA . LYS A 1 89 ? 12.951 -1.932 -11.758 1.00 96.31 89 LYS A CA 1
ATOM 749 C C . LYS A 1 89 ? 13.140 -2.777 -10.492 1.00 96.31 89 LYS A C 1
ATOM 751 O O . LYS A 1 89 ? 12.205 -3.471 -10.094 1.00 96.31 89 LYS A O 1
ATOM 756 N N . HIS A 1 90 ? 14.316 -2.726 -9.866 1.00 96.81 90 HIS A N 1
ATOM 757 C CA . HIS A 1 90 ? 14.578 -3.424 -8.603 1.00 96.81 90 HIS A CA 1
ATOM 758 C C . HIS A 1 90 ? 13.774 -2.841 -7.439 1.00 96.81 90 HIS A C 1
ATOM 760 O O . HIS A 1 90 ? 13.103 -3.599 -6.743 1.00 96.81 90 HIS A O 1
ATOM 766 N N . ASP A 1 91 ? 13.750 -1.518 -7.293 1.00 97.25 91 ASP A N 1
ATOM 767 C CA . ASP A 1 91 ? 12.980 -0.835 -6.251 1.00 97.25 91 ASP A CA 1
ATOM 768 C C . ASP A 1 91 ? 11.483 -1.164 -6.370 1.00 97.25 91 ASP A C 1
ATOM 770 O O . ASP A 1 91 ? 10.820 -1.441 -5.374 1.00 97.25 91 ASP A O 1
ATOM 774 N N . ALA A 1 92 ? 10.949 -1.228 -7.596 1.00 97.50 92 ALA A N 1
ATOM 775 C CA . ALA A 1 92 ? 9.566 -1.631 -7.838 1.00 97.50 92 ALA A CA 1
ATOM 776 C C . ALA A 1 92 ? 9.279 -3.080 -7.403 1.00 97.50 92 ALA A C 1
ATOM 778 O O . ALA A 1 92 ? 8.194 -3.366 -6.895 1.00 97.50 92 ALA A O 1
ATOM 779 N N . LEU A 1 93 ? 10.227 -4.005 -7.592 1.00 97.62 93 LEU A N 1
ATOM 780 C CA . LEU A 1 93 ? 10.093 -5.392 -7.132 1.00 97.62 93 LEU A CA 1
ATOM 781 C C . LEU A 1 93 ? 10.115 -5.487 -5.602 1.00 97.62 93 LEU A C 1
ATOM 783 O O . LEU A 1 93 ? 9.325 -6.240 -5.029 1.00 97.62 93 LEU A O 1
ATOM 787 N N . ASP A 1 94 ? 10.995 -4.731 -4.949 1.00 98.12 94 ASP A N 1
ATOM 788 C CA . ASP A 1 94 ? 11.093 -4.693 -3.489 1.00 98.12 94 ASP A CA 1
ATOM 789 C C . ASP A 1 94 ? 9.834 -4.077 -2.866 1.00 98.12 94 ASP A C 1
ATOM 791 O O . ASP A 1 94 ? 9.269 -4.640 -1.923 1.00 98.12 94 ASP A O 1
ATOM 795 N N . GLU A 1 95 ? 9.323 -2.991 -3.447 1.00 98.00 95 GLU A N 1
ATOM 796 C CA . GLU A 1 95 ? 8.084 -2.341 -3.015 1.00 98.00 95 GLU A CA 1
ATOM 797 C C . GLU A 1 95 ? 6.877 -3.287 -3.126 1.00 98.00 95 GLU A C 1
ATOM 799 O O . GLU A 1 95 ? 6.083 -3.394 -2.189 1.00 98.00 95 GLU A O 1
ATOM 804 N N . ILE A 1 96 ? 6.767 -4.065 -4.214 1.00 98.44 96 ILE A N 1
ATOM 805 C CA . ILE A 1 96 ? 5.726 -5.101 -4.341 1.00 98.44 96 ILE A CA 1
ATOM 806 C C . ILE A 1 96 ? 5.797 -6.084 -3.165 1.00 98.44 96 ILE A C 1
ATOM 808 O O . ILE A 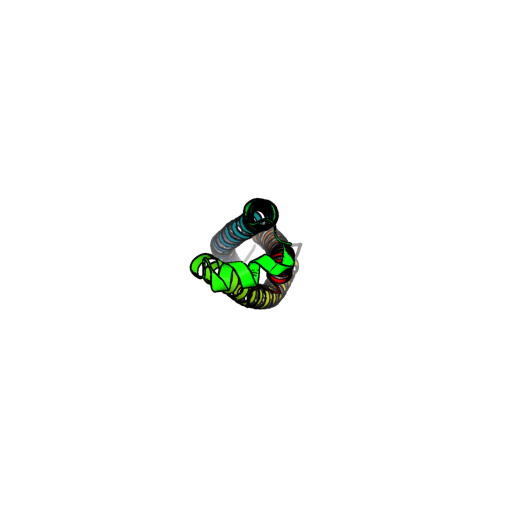1 96 ? 4.768 -6.381 -2.556 1.00 98.44 96 ILE A O 1
ATOM 812 N N . GLN A 1 97 ? 6.989 -6.561 -2.794 1.00 98.12 97 GLN A N 1
ATOM 813 C CA . GLN A 1 97 ? 7.132 -7.492 -1.668 1.00 98.12 97 GLN A CA 1
ATOM 814 C C . GLN A 1 97 ? 6.729 -6.857 -0.331 1.00 98.12 97 GLN A C 1
ATOM 816 O O . GLN A 1 97 ? 6.177 -7.540 0.541 1.00 98.12 97 GLN A O 1
ATOM 821 N N . VAL A 1 98 ? 7.019 -5.569 -0.137 1.00 97.94 98 VAL A N 1
ATOM 822 C CA . VAL A 1 98 ? 6.605 -4.817 1.055 1.00 97.94 98 VAL A CA 1
ATOM 823 C C . VAL A 1 98 ? 5.081 -4.707 1.109 1.00 97.94 98 VAL A C 1
ATOM 825 O O . VAL A 1 98 ? 4.485 -5.051 2.135 1.00 97.94 98 VAL A O 1
ATOM 828 N N . LEU A 1 99 ? 4.440 -4.327 0.003 1.00 98.06 99 LEU A N 1
ATOM 829 C CA . LEU A 1 99 ? 2.984 -4.206 -0.100 1.00 98.06 99 LEU A CA 1
ATOM 830 C C . LEU A 1 99 ? 2.279 -5.551 0.096 1.00 98.06 99 LEU A C 1
ATOM 832 O O . LEU A 1 99 ? 1.284 -5.632 0.816 1.00 98.06 99 LEU A O 1
ATOM 836 N N . GLU A 1 100 ? 2.815 -6.637 -0.459 1.00 97.75 100 GLU A N 1
ATOM 837 C CA . GLU A 1 100 ? 2.280 -7.983 -0.246 1.00 97.75 100 GLU A CA 1
ATOM 838 C C . GLU A 1 100 ? 2.347 -8.393 1.233 1.00 97.75 100 GLU A C 1
ATOM 840 O O . GLU A 1 100 ? 1.370 -8.916 1.780 1.00 97.75 100 GLU A O 1
ATOM 845 N N . LYS A 1 101 ? 3.461 -8.111 1.923 1.00 97.44 101 LYS A N 1
ATOM 846 C CA . LYS A 1 101 ? 3.584 -8.345 3.374 1.00 97.44 101 LYS A CA 1
ATOM 847 C C . LYS A 1 101 ? 2.596 -7.487 4.166 1.00 97.44 101 LYS A C 1
ATOM 849 O O . LYS A 1 101 ? 1.975 -7.992 5.108 1.00 97.44 101 LYS A O 1
ATOM 854 N N . TYR A 1 102 ? 2.419 -6.226 3.780 1.00 96.31 102 TYR A N 1
ATOM 855 C CA . TYR A 1 102 ? 1.454 -5.320 4.398 1.00 96.31 102 TYR A CA 1
ATOM 856 C C . TYR A 1 102 ? 0.014 -5.831 4.240 1.00 96.31 102 TYR A C 1
ATOM 858 O O . TYR A 1 102 ? -0.703 -5.934 5.236 1.00 96.31 102 TYR A O 1
ATOM 866 N N . ILE A 1 103 ? -0.383 -6.289 3.046 1.00 97.06 103 ILE A N 1
ATOM 867 C CA . ILE A 1 103 ? -1.696 -6.912 2.796 1.00 97.06 103 ILE A CA 1
ATOM 868 C C . ILE A 1 103 ? -1.924 -8.109 3.732 1.00 97.06 103 ILE A C 1
ATOM 870 O O . ILE A 1 103 ? -2.988 -8.238 4.343 1.00 97.06 103 ILE A O 1
ATOM 874 N N . GLN A 1 104 ? -0.926 -8.982 3.902 1.00 95.75 104 GLN A N 1
ATOM 875 C CA . GLN A 1 104 ? -1.049 -10.125 4.816 1.00 95.75 104 GLN A CA 1
ATOM 876 C C . GLN A 1 104 ? -1.212 -9.690 6.280 1.00 95.75 104 GLN A C 1
ATOM 878 O O . GLN A 1 104 ? -1.984 -10.304 7.023 1.00 95.75 104 GLN A O 1
ATOM 883 N N . SER A 1 105 ? -0.523 -8.625 6.698 1.00 94.00 105 SER A N 1
ATOM 884 C CA . SER A 1 105 ? -0.698 -8.020 8.024 1.00 94.00 105 SER A CA 1
ATOM 885 C C . SER A 1 105 ? -2.115 -7.460 8.203 1.00 94.00 105 SER A C 1
ATOM 887 O O . SER A 1 105 ? -2.791 -7.769 9.191 1.00 94.00 105 SER A O 1
ATOM 889 N N . ASN A 1 106 ? -2.620 -6.735 7.201 1.00 93.50 106 ASN A N 1
ATOM 890 C CA . ASN A 1 106 ? -3.965 -6.164 7.205 1.00 93.50 106 ASN A CA 1
ATOM 891 C C . ASN A 1 106 ? -5.058 -7.228 7.282 1.00 93.50 106 ASN A C 1
ATOM 893 O O . ASN A 1 106 ? -6.011 -7.049 8.037 1.00 93.50 106 ASN A O 1
ATOM 897 N N . LYS A 1 107 ? -4.900 -8.379 6.620 1.00 93.62 107 LYS A N 1
ATOM 898 C CA . LYS A 1 107 ? -5.846 -9.504 6.743 1.00 93.62 107 LYS A CA 1
ATOM 899 C C . LYS A 1 107 ? -5.975 -10.016 8.177 1.00 93.62 107 LYS A C 1
ATOM 901 O O . LYS A 1 107 ? -7.084 -10.295 8.636 1.00 93.62 107 LYS A O 1
ATOM 906 N N . ARG A 1 108 ? -4.857 -10.120 8.905 1.00 93.31 108 ARG A N 1
ATOM 907 C CA . ARG A 1 108 ? -4.862 -10.524 10.324 1.00 93.31 108 ARG A CA 1
ATOM 908 C C . ARG A 1 108 ? -5.560 -9.466 11.176 1.00 93.31 108 ARG A C 1
ATOM 910 O O . ARG A 1 108 ? -6.527 -9.785 11.865 1.00 93.31 108 ARG A O 1
ATOM 917 N N . LYS A 1 109 ? -5.154 -8.201 11.027 1.00 93.25 109 LYS A N 1
ATOM 918 C CA . LYS A 1 109 ? -5.749 -7.059 11.738 1.00 93.25 109 LYS A CA 1
ATOM 919 C C . LYS A 1 109 ? -7.251 -6.936 11.470 1.00 93.25 109 LYS A C 1
ATOM 921 O O . LYS A 1 109 ? -8.025 -6.687 12.393 1.00 93.25 109 LYS A O 1
ATOM 926 N N . LEU A 1 110 ? -7.691 -7.171 10.235 1.00 94.94 110 LEU A N 1
ATOM 927 C CA . LEU A 1 110 ? -9.095 -7.144 9.837 1.00 94.94 110 LEU A CA 1
ATOM 928 C C . LEU A 1 110 ? -9.914 -8.203 10.582 1.00 94.94 110 LEU A C 1
ATOM 930 O O . LEU A 1 110 ? -11.018 -7.914 11.046 1.00 94.94 110 LEU A O 1
ATOM 934 N N . ASN A 1 111 ? -9.386 -9.421 10.711 1.00 94.75 111 ASN A N 1
ATOM 935 C CA . ASN A 1 111 ? -10.061 -10.500 11.429 1.00 94.75 111 ASN A CA 1
ATOM 936 C C . ASN A 1 111 ? -10.193 -10.191 12.925 1.00 94.75 111 ASN A C 1
ATOM 938 O O . ASN A 1 111 ? -11.280 -10.359 13.485 1.00 94.75 111 ASN A O 1
ATOM 942 N N . ASP A 1 112 ? -9.138 -9.664 13.545 1.00 94.81 112 ASP A N 1
ATOM 943 C CA . ASP A 1 112 ? -9.163 -9.248 14.951 1.00 94.81 112 ASP A CA 1
ATOM 944 C C . ASP A 1 112 ? -10.149 -8.094 15.182 1.00 94.81 112 ASP A C 1
ATOM 946 O O . ASP A 1 112 ? -10.947 -8.115 16.125 1.00 94.81 112 ASP A O 1
ATOM 950 N N . THR A 1 113 ? -10.177 -7.126 14.263 1.00 93.88 113 THR A N 1
ATOM 951 C CA . THR A 1 113 ? -11.098 -5.981 14.304 1.00 93.88 113 THR A CA 1
ATOM 952 C C . THR A 1 113 ? -12.552 -6.445 14.164 1.00 93.88 113 THR A C 1
ATOM 954 O O . THR A 1 113 ? -13.408 -6.053 14.955 1.00 93.88 113 THR A O 1
ATOM 957 N N . LYS A 1 114 ? -12.844 -7.365 13.232 1.00 95.19 114 LYS A N 1
ATOM 958 C CA . LYS A 1 114 ? -14.178 -7.975 13.071 1.00 95.19 114 LYS A CA 1
ATOM 959 C C . LYS A 1 114 ? -14.617 -8.764 14.302 1.00 95.19 114 LYS A C 1
ATOM 961 O O . LYS A 1 114 ? -15.781 -8.688 14.697 1.00 95.19 114 LYS A O 1
ATOM 966 N N . ARG A 1 115 ? -13.707 -9.527 14.916 1.00 93.62 115 ARG A N 1
ATOM 967 C CA . ARG A 1 115 ? -13.991 -10.270 16.152 1.00 93.62 115 ARG A CA 1
ATOM 968 C C . ARG A 1 115 ? -14.342 -9.316 17.291 1.00 93.62 115 ARG A C 1
ATOM 970 O O . ARG A 1 115 ? -15.300 -9.564 18.018 1.00 93.62 115 ARG A O 1
ATOM 977 N N . THR A 1 116 ? -13.602 -8.220 17.399 1.00 91.94 116 THR A N 1
ATOM 978 C CA . THR A 1 116 ? -13.827 -7.178 18.404 1.00 91.94 116 THR A CA 1
ATOM 979 C C . THR A 1 116 ? -15.164 -6.466 18.186 1.00 91.94 116 THR A C 1
ATOM 981 O O . THR A 1 116 ? -15.952 -6.345 19.120 1.00 91.94 116 THR A O 1
ATOM 984 N N . LEU A 1 117 ? -15.494 -6.107 16.942 1.00 92.25 117 LEU A N 1
ATOM 985 C CA . LEU A 1 117 ? -16.808 -5.562 16.588 1.00 92.25 117 LEU A CA 1
ATOM 986 C C . LEU A 1 117 ? -17.946 -6.510 16.993 1.00 92.25 117 LEU A C 1
ATOM 988 O O . LEU A 1 117 ? -18.938 -6.075 17.574 1.00 92.25 117 LEU A O 1
ATOM 992 N N . LYS A 1 118 ? -17.803 -7.815 16.721 1.00 90.38 118 LYS A N 1
ATOM 993 C CA . LYS A 1 118 ? -18.801 -8.821 17.114 1.00 90.38 118 LYS A CA 1
ATOM 994 C C . LYS A 1 118 ? -19.008 -8.852 18.630 1.00 90.38 118 LYS A C 1
ATOM 996 O O . LYS A 1 118 ? -20.149 -8.960 19.061 1.00 90.38 118 LYS A O 1
ATOM 1001 N N . PHE A 1 119 ? -17.935 -8.739 19.416 1.00 88.12 119 PHE A N 1
ATOM 1002 C CA . PHE A 1 119 ? -18.013 -8.686 20.877 1.00 88.12 119 PHE A CA 1
ATOM 1003 C C . PHE A 1 119 ? -18.822 -7.480 21.370 1.00 88.12 119 PHE A C 1
ATOM 1005 O O . PHE A 1 119 ? -19.730 -7.661 22.182 1.00 88.12 119 PHE A O 1
ATOM 1012 N N . TYR A 1 120 ? -18.542 -6.278 20.854 1.00 85.06 120 TYR A N 1
ATOM 1013 C CA . TYR A 1 120 ? -19.269 -5.069 21.258 1.00 85.06 120 TYR A CA 1
ATOM 1014 C C . TYR A 1 120 ? -20.728 -5.088 20.795 1.00 85.06 120 TYR A C 1
ATOM 1016 O O . TYR A 1 120 ? -21.614 -4.747 21.569 1.00 85.06 120 TYR A O 1
ATOM 1024 N N . ARG A 1 121 ? -21.003 -5.594 19.587 1.00 83.75 121 ARG A N 1
ATOM 1025 C CA . ARG A 1 121 ? -22.378 -5.808 19.103 1.00 83.75 121 ARG A CA 1
ATOM 1026 C C . ARG A 1 121 ? -23.154 -6.856 19.907 1.00 83.75 121 ARG A C 1
ATOM 1028 O O . ARG A 1 121 ? -24.376 -6.821 19.899 1.00 83.75 121 ARG A O 1
ATOM 1035 N N . SER A 1 122 ? -22.469 -7.806 20.549 1.00 81.31 122 SER A N 1
ATOM 1036 C CA . SER A 1 122 ? -23.107 -8.839 21.377 1.00 81.31 122 SER A CA 1
ATOM 1037 C C . SER A 1 122 ? -23.343 -8.425 22.830 1.00 81.31 122 SER A C 1
ATOM 1039 O O . SER A 1 122 ? -23.936 -9.205 23.571 1.00 81.31 122 SER A O 1
ATOM 1041 N N . GLN A 1 123 ? -22.871 -7.246 23.256 1.00 72.44 123 GLN A N 1
ATOM 1042 C CA . GLN A 1 123 ? -23.231 -6.729 24.577 1.00 72.44 123 GLN A CA 1
ATOM 1043 C C . GLN A 1 123 ? -24.742 -6.445 24.598 1.00 72.44 123 GLN A C 1
ATOM 1045 O O . GLN A 1 123 ? -25.294 -5.963 23.614 1.00 72.44 123 GLN A O 1
ATOM 1050 N N . TYR A 1 124 ? -25.414 -6.847 25.679 1.00 60.97 124 TYR A N 1
ATOM 1051 C CA . TYR A 1 124 ? -26.872 -6.972 25.768 1.00 60.97 124 TYR A CA 1
ATOM 1052 C C . TYR A 1 124 ? -27.620 -5.695 25.346 1.00 60.97 124 TYR A C 1
ATOM 1054 O O . TYR A 1 124 ? -27.491 -4.663 26.003 1.00 60.97 124 TYR A O 1
ATOM 1062 N N . LEU A 1 125 ? -28.453 -5.825 24.304 1.00 56.03 125 LEU A N 1
ATOM 1063 C CA . LEU A 1 125 ? -29.304 -4.780 23.708 1.00 56.03 125 LEU A CA 1
ATOM 1064 C C . LEU A 1 125 ? -30.247 -4.070 24.703 1.00 56.03 125 LEU A C 1
ATOM 1066 O O . LEU A 1 125 ? -30.678 -2.963 24.412 1.00 56.03 125 LEU A O 1
ATOM 1070 N N . ASP A 1 126 ? -30.524 -4.673 25.865 1.00 53.84 126 ASP A N 1
ATOM 1071 C CA . ASP A 1 126 ? -31.429 -4.142 26.903 1.00 53.84 126 ASP A CA 1
ATOM 1072 C C . ASP A 1 126 ? -30.695 -3.516 28.110 1.00 53.84 126 ASP A C 1
ATOM 1074 O O . ASP A 1 126 ? -31.301 -3.298 29.159 1.00 53.84 126 ASP A O 1
ATOM 1078 N N . SER A 1 127 ? -29.384 -3.262 28.014 1.00 63.41 127 SER A N 1
ATOM 1079 C CA . SER A 1 127 ? -28.608 -2.649 29.104 1.00 63.41 127 SER A CA 1
ATOM 1080 C C . SER A 1 127 ? -28.159 -1.230 28.762 1.00 63.41 127 SER A C 1
ATOM 1082 O O . SER A 1 127 ? -27.648 -0.998 27.668 1.00 63.41 127 SER A O 1
ATOM 1084 N N . ASP A 1 128 ? -28.244 -0.310 29.729 1.00 62.81 128 ASP A N 1
ATOM 1085 C CA . ASP A 1 128 ? -27.700 1.061 29.637 1.00 62.81 128 ASP A CA 1
ATOM 1086 C C . ASP A 1 128 ? -26.211 1.076 29.207 1.00 62.81 128 ASP A C 1
ATOM 1088 O O . ASP A 1 128 ? -25.715 2.026 28.610 1.00 62.81 128 ASP A O 1
ATOM 1092 N N . PHE A 1 129 ? -25.495 -0.029 29.442 1.00 68.31 129 PHE A N 1
ATOM 1093 C CA . PHE A 1 129 ? -24.105 -0.242 29.040 1.00 68.31 129 PHE A CA 1
ATOM 1094 C C . PHE A 1 129 ? -23.903 -0.427 27.519 1.00 68.31 129 PHE A C 1
ATOM 1096 O O . PHE A 1 129 ? -22.821 -0.156 26.990 1.00 68.31 129 PHE A O 1
ATOM 1103 N N . PHE A 1 130 ? -24.922 -0.882 26.781 1.00 70.88 130 PHE A N 1
ATOM 1104 C CA . PHE A 1 130 ? -24.837 -1.034 25.324 1.00 70.88 130 PHE A CA 1
ATOM 1105 C C . PHE A 1 130 ? -24.817 0.317 24.606 1.00 70.88 130 PHE A C 1
ATOM 1107 O O . PHE A 1 130 ? -24.031 0.489 23.671 1.00 70.88 130 PHE A O 1
ATOM 1114 N N . GLU A 1 131 ? -25.606 1.292 25.071 1.00 74.44 131 GLU A N 1
ATOM 1115 C CA . GLU A 1 131 ? -25.602 2.651 24.513 1.00 74.44 131 GLU A CA 1
ATOM 1116 C C . GLU A 1 131 ? -24.205 3.283 24.586 1.00 74.44 131 GLU A C 1
ATOM 1118 O O . GLU A 1 131 ? -23.740 3.910 23.634 1.00 74.44 131 GLU A O 1
ATOM 1123 N N . GLU A 1 132 ? -23.477 3.029 25.671 1.00 76.31 132 GLU A N 1
ATOM 1124 C CA . GLU A 1 132 ? -22.104 3.502 25.860 1.00 76.31 132 GLU A CA 1
ATOM 1125 C C . GLU A 1 132 ? -21.098 2.838 24.915 1.00 76.31 132 GLU A C 1
ATOM 1127 O O . GLU A 1 132 ? -20.069 3.431 24.583 1.00 76.31 132 GLU A O 1
ATOM 1132 N N . CYS A 1 133 ? -21.390 1.618 24.458 1.00 83.75 133 CYS A N 1
ATOM 1133 C CA . CYS A 1 133 ? -20.558 0.876 23.514 1.00 83.75 133 CYS A CA 1
ATOM 1134 C C . CYS A 1 133 ? -20.848 1.227 22.045 1.00 83.75 133 CYS A C 1
ATOM 1136 O O . CYS A 1 133 ? -20.015 0.922 21.187 1.00 83.75 133 CYS A O 1
ATOM 1138 N N . LEU A 1 134 ? -21.973 1.883 21.726 1.00 86.06 134 LEU A N 1
ATOM 1139 C CA . LEU A 1 134 ? -22.323 2.270 20.349 1.00 86.06 134 LEU A CA 1
ATOM 1140 C C . LEU A 1 134 ? -21.208 3.047 19.622 1.00 86.06 134 LEU A C 1
ATOM 1142 O O . LEU A 1 134 ? -20.915 2.709 18.473 1.00 86.06 134 LEU A O 1
ATOM 1146 N N . PRO A 1 135 ? -20.506 4.016 20.248 1.00 88.88 135 PRO A N 1
ATOM 1147 C CA . PRO A 1 135 ? -19.381 4.687 19.601 1.00 88.88 135 PRO A CA 1
ATOM 1148 C C . PRO A 1 135 ? -18.249 3.729 19.210 1.00 88.88 135 PRO A C 1
ATOM 1150 O O . PRO A 1 135 ? -17.632 3.910 18.165 1.00 88.88 135 PRO A O 1
ATOM 1153 N N . LEU A 1 136 ? -17.980 2.689 20.009 1.00 91.12 136 LEU A N 1
ATOM 1154 C CA . LEU A 1 136 ? -16.982 1.674 19.659 1.00 91.12 136 LEU A CA 1
ATOM 1155 C C . LEU A 1 136 ? -17.431 0.844 18.456 1.00 91.12 136 LEU A C 1
ATOM 1157 O O . LEU A 1 136 ? -16.608 0.546 17.595 1.00 91.12 136 LEU A O 1
ATOM 1161 N N . VAL A 1 137 ? -18.720 0.503 18.367 1.00 90.88 137 VAL A N 1
ATOM 1162 C CA . VAL A 1 137 ? -19.283 -0.213 17.210 1.00 90.88 137 VAL A CA 1
ATOM 1163 C C . VAL A 1 137 ? -19.026 0.573 15.922 1.00 90.88 137 VAL A C 1
ATOM 1165 O O . VAL A 1 137 ? -18.429 0.021 14.998 1.00 90.88 137 VAL A O 1
ATOM 1168 N N . VAL A 1 138 ? -19.373 1.864 15.901 1.00 91.56 138 VAL A N 1
ATOM 1169 C CA . VAL A 1 138 ? -19.134 2.753 14.748 1.00 91.56 138 VAL A CA 1
ATOM 1170 C C . VAL A 1 138 ? -17.641 2.839 14.415 1.00 91.56 138 VAL A C 1
ATOM 1172 O O . VAL A 1 138 ? -17.250 2.653 13.266 1.00 91.56 138 VAL A O 1
ATOM 1175 N N . LEU A 1 139 ? -16.779 3.028 15.421 1.00 94.75 139 LEU A N 1
ATOM 1176 C CA . LEU A 1 139 ? -15.329 3.105 15.209 1.00 94.75 139 LEU A CA 1
ATOM 1177 C C . LEU A 1 139 ? -14.759 1.837 14.570 1.00 94.75 139 LEU A C 1
ATOM 1179 O O . LEU A 1 139 ? -13.935 1.917 13.660 1.00 94.75 139 LEU A O 1
ATOM 1183 N N . TYR A 1 140 ? -15.170 0.657 15.032 1.00 95.38 140 TYR A N 1
ATOM 1184 C CA . TYR A 1 140 ? -14.672 -0.592 14.465 1.00 95.38 140 TYR A CA 1
ATOM 1185 C C . TYR A 1 140 ? -15.211 -0.855 13.057 1.00 95.38 140 TYR A C 1
ATOM 1187 O O . TYR A 1 140 ? -14.489 -1.437 12.246 1.00 95.38 140 TYR A O 1
ATOM 1195 N N . GLU A 1 141 ? -16.434 -0.426 12.743 1.00 95.50 141 GLU A N 1
ATOM 1196 C CA . GLU A 1 141 ? -16.968 -0.461 11.376 1.00 95.50 141 GLU A CA 1
ATOM 1197 C C . GLU A 1 141 ? -16.134 0.411 10.431 1.00 95.50 141 GLU A C 1
ATOM 1199 O O . GLU A 1 141 ? -15.689 -0.076 9.388 1.00 95.50 141 GLU A O 1
ATOM 1204 N N . ASP A 1 142 ? -15.823 1.642 10.838 1.00 96.62 142 ASP A N 1
ATOM 1205 C CA . ASP A 1 142 ? -14.959 2.547 10.076 1.00 96.62 142 ASP A CA 1
ATOM 1206 C C . ASP A 1 142 ? -13.559 1.958 9.877 1.00 96.62 142 ASP A C 1
ATOM 1208 O O . ASP A 1 142 ? -13.051 1.921 8.754 1.00 96.62 142 ASP A O 1
ATOM 1212 N N . LYS A 1 143 ? -12.945 1.414 10.937 1.00 96.81 143 LYS A N 1
ATOM 1213 C CA . LYS A 1 143 ? -11.635 0.746 10.841 1.00 96.81 143 LYS A CA 1
ATOM 1214 C C . LYS A 1 143 ? -11.662 -0.414 9.852 1.00 96.81 143 LYS A C 1
ATOM 1216 O O . LYS A 1 143 ? -10.733 -0.564 9.064 1.00 96.81 143 LYS A O 1
ATOM 1221 N N . ILE A 1 144 ? -12.711 -1.237 9.879 1.00 97.25 144 ILE A N 1
ATOM 1222 C CA . ILE A 1 144 ? -12.877 -2.357 8.943 1.00 97.25 144 ILE A CA 1
ATOM 1223 C C . ILE A 1 144 ? -12.933 -1.853 7.502 1.00 97.25 144 ILE A C 1
ATOM 1225 O O . ILE A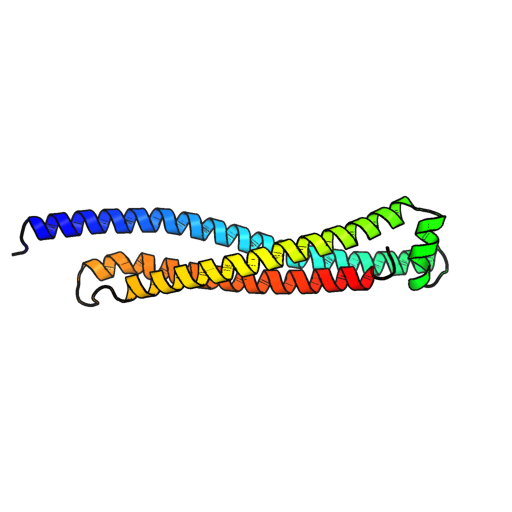 1 144 ? -12.304 -2.459 6.634 1.00 97.25 144 ILE A O 1
ATOM 1229 N N . ASN A 1 145 ? -13.671 -0.773 7.248 1.00 97.56 145 ASN A N 1
ATOM 1230 C CA . ASN A 1 145 ? -13.790 -0.195 5.914 1.00 97.56 145 ASN A CA 1
ATOM 1231 C C . ASN A 1 145 ? -12.446 0.358 5.427 1.00 97.56 145 ASN A C 1
ATOM 1233 O O . ASN A 1 145 ? -12.020 0.022 4.327 1.00 97.56 145 ASN A O 1
ATOM 1237 N N . ILE A 1 146 ? -11.727 1.114 6.261 1.00 96.94 146 ILE A N 1
ATOM 1238 C CA . ILE A 1 146 ? -10.419 1.663 5.876 1.00 96.94 146 ILE A CA 1
ATOM 1239 C C . ILE A 1 146 ? -9.391 0.555 5.637 1.00 96.94 146 ILE A C 1
ATOM 1241 O O . ILE A 1 146 ? -8.694 0.593 4.631 1.00 96.94 146 ILE A O 1
ATOM 1245 N N . ILE A 1 147 ? -9.322 -0.469 6.496 1.00 97.12 147 ILE A N 1
ATOM 1246 C CA . ILE A 1 147 ? -8.377 -1.583 6.307 1.00 97.12 147 ILE A CA 1
ATOM 1247 C C . ILE A 1 147 ? -8.620 -2.293 4.966 1.00 97.12 147 ILE A C 1
ATOM 1249 O O . ILE A 1 147 ? -7.660 -2.626 4.273 1.00 97.12 147 ILE A O 1
ATOM 1253 N N . LYS A 1 148 ? -9.887 -2.507 4.588 1.00 97.06 148 LYS A N 1
ATOM 1254 C CA . LYS A 1 148 ? -10.235 -3.097 3.286 1.00 97.06 148 LYS A CA 1
ATOM 1255 C C . LYS A 1 148 ? -9.825 -2.197 2.126 1.00 97.06 148 LYS A C 1
ATOM 1257 O O . LYS A 1 148 ? -9.171 -2.672 1.208 1.00 97.06 148 LYS A O 1
ATOM 1262 N N . ASN A 1 149 ? -10.153 -0.910 2.198 1.00 96.88 149 ASN A N 1
ATOM 1263 C CA . ASN A 1 149 ? -9.783 0.042 1.154 1.00 96.88 149 ASN A CA 1
ATOM 1264 C C . ASN A 1 149 ? -8.256 0.147 1.009 1.00 96.88 149 ASN A C 1
ATOM 1266 O O . ASN A 1 149 ? -7.755 0.239 -0.103 1.00 96.88 149 ASN A O 1
ATOM 1270 N N . ASN A 1 150 ? -7.502 0.092 2.111 1.00 97.25 150 ASN A N 1
ATOM 1271 C CA . ASN A 1 150 ? -6.039 0.087 2.063 1.00 97.25 150 ASN A CA 1
ATOM 1272 C C . ASN A 1 150 ? -5.515 -1.183 1.379 1.00 97.25 150 ASN A C 1
ATOM 1274 O O . ASN A 1 150 ? -4.612 -1.091 0.557 1.00 97.25 150 ASN A O 1
ATOM 1278 N N . GLU A 1 151 ? -6.097 -2.357 1.662 1.00 96.75 151 GLU A N 1
ATOM 1279 C CA . GLU A 1 151 ? -5.771 -3.597 0.940 1.00 96.75 151 GLU A CA 1
ATOM 1280 C C . GLU A 1 151 ? -6.049 -3.469 -0.568 1.00 96.75 151 GLU A C 1
ATOM 1282 O O . GLU A 1 151 ? -5.191 -3.822 -1.378 1.00 96.75 151 GLU A O 1
ATOM 1287 N N . GLU A 1 152 ? -7.204 -2.922 -0.950 1.00 97.44 152 GLU A N 1
ATOM 1288 C CA . GLU A 1 152 ? -7.563 -2.675 -2.352 1.00 97.44 152 GLU A CA 1
ATOM 1289 C C . GLU A 1 152 ? -6.590 -1.697 -3.028 1.00 97.44 152 GLU A C 1
ATOM 1291 O O . GLU A 1 152 ? -6.086 -1.982 -4.116 1.00 97.44 152 GLU A O 1
ATOM 1296 N N . ASN A 1 153 ? -6.245 -0.592 -2.363 1.00 98.25 153 ASN A N 1
ATOM 1297 C CA . ASN A 1 153 ? -5.288 0.386 -2.875 1.00 98.25 153 ASN A CA 1
ATOM 1298 C C . ASN A 1 153 ? -3.892 -0.223 -3.061 1.00 98.25 153 ASN A C 1
ATOM 1300 O O . ASN A 1 153 ? -3.267 -0.005 -4.098 1.00 98.25 153 ASN A O 1
ATOM 1304 N N . CYS A 1 154 ? -3.413 -1.040 -2.117 1.00 98.25 154 CYS A N 1
ATOM 1305 C CA . CYS A 1 154 ? -2.142 -1.751 -2.271 1.00 98.25 154 CYS A CA 1
ATOM 1306 C C . CYS A 1 154 ? -2.139 -2.660 -3.507 1.00 98.25 154 CYS A C 1
ATOM 1308 O O . CYS A 1 154 ? -1.149 -2.695 -4.233 1.00 98.25 154 CYS A O 1
ATOM 1310 N N . LEU A 1 155 ? -3.239 -3.369 -3.782 1.00 98.31 155 LEU A N 1
ATOM 1311 C CA . LEU A 1 155 ? -3.354 -4.201 -4.986 1.00 98.31 155 LEU A CA 1
ATOM 1312 C C . LEU A 1 155 ? -3.291 -3.359 -6.267 1.00 98.31 155 LEU A C 1
ATOM 1314 O O . LEU A 1 155 ? -2.616 -3.747 -7.219 1.00 98.31 155 LEU A O 1
ATOM 1318 N N . VAL A 1 156 ? -3.933 -2.187 -6.283 1.00 98.44 156 VAL A N 1
ATOM 1319 C CA . VAL A 1 156 ? -3.847 -1.247 -7.412 1.00 98.44 156 VAL A CA 1
ATOM 1320 C C . VAL A 1 156 ? -2.409 -0.765 -7.620 1.00 98.44 156 VAL A C 1
ATOM 1322 O O . VAL A 1 156 ? -1.935 -0.743 -8.758 1.00 98.44 156 VAL A O 1
ATOM 1325 N N . ILE A 1 157 ? -1.698 -0.412 -6.545 1.00 98.56 157 ILE A N 1
ATOM 1326 C CA . ILE A 1 157 ? -0.286 -0.006 -6.610 1.00 98.56 157 ILE A CA 1
ATOM 1327 C C . ILE A 1 157 ? 0.574 -1.139 -7.177 1.00 98.56 157 ILE A C 1
ATOM 1329 O O . ILE A 1 157 ? 1.348 -0.906 -8.103 1.00 98.56 157 ILE A O 1
ATOM 1333 N N . ILE A 1 158 ? 0.403 -2.369 -6.683 1.00 98.62 158 ILE A N 1
ATOM 1334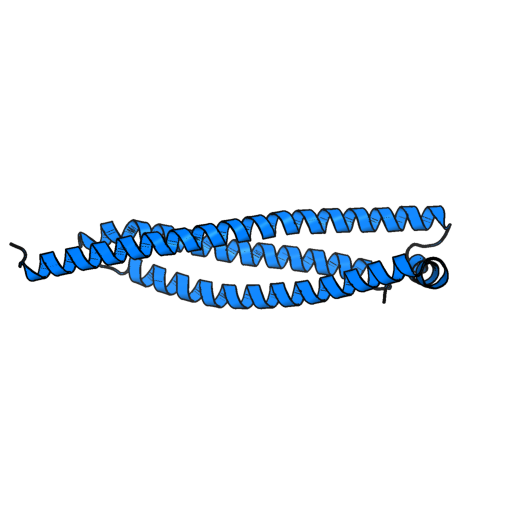 C CA . ILE A 1 158 ? 1.142 -3.544 -7.167 1.00 98.62 158 ILE A CA 1
ATOM 1335 C C . ILE A 1 158 ? 0.961 -3.718 -8.679 1.00 98.62 158 ILE A C 1
ATOM 1337 O O . ILE A 1 158 ? 1.937 -3.945 -9.393 1.00 98.62 158 ILE A O 1
ATOM 1341 N N . GLU A 1 159 ? -0.260 -3.583 -9.198 1.00 98.38 159 GLU A N 1
ATOM 1342 C CA . GLU A 1 159 ? -0.499 -3.700 -10.640 1.00 98.38 159 GLU A CA 1
ATOM 1343 C C . GLU A 1 159 ? 0.182 -2.581 -11.441 1.00 98.38 159 GLU A C 1
ATOM 1345 O O . GLU A 1 159 ? 0.736 -2.844 -12.511 1.00 98.38 159 GLU A O 1
ATOM 1350 N N . LYS A 1 160 ? 0.232 -1.351 -10.917 1.00 98.06 160 LYS A N 1
ATOM 1351 C CA . LYS A 1 160 ? 0.984 -0.251 -11.549 1.00 98.06 160 LYS A CA 1
ATOM 1352 C C . LYS A 1 160 ? 2.490 -0.508 -11.547 1.00 98.06 160 LYS A C 1
ATOM 1354 O O . LYS A 1 160 ? 3.139 -0.344 -12.578 1.00 98.06 160 LYS A O 1
ATOM 1359 N N . LEU A 1 161 ? 3.041 -0.980 -10.431 1.00 98.50 161 LEU A N 1
ATOM 1360 C CA . LEU A 1 161 ? 4.450 -1.365 -10.332 1.00 98.50 161 LEU A CA 1
ATOM 1361 C C . LEU A 1 161 ? 4.793 -2.487 -11.322 1.00 98.50 161 LEU A C 1
ATOM 1363 O O . LEU A 1 161 ? 5.800 -2.404 -12.022 1.00 98.50 161 LEU A O 1
ATOM 1367 N N . LYS A 1 162 ? 3.921 -3.491 -11.483 1.00 98.25 162 LYS A N 1
ATOM 1368 C CA . LYS A 1 162 ? 4.088 -4.540 -12.505 1.00 98.25 162 LYS A CA 1
ATOM 1369 C C . LYS A 1 162 ? 4.083 -3.986 -13.930 1.00 98.25 162 LYS A C 1
ATOM 1371 O O . LYS A 1 162 ? 4.849 -4.469 -14.763 1.00 98.25 162 LYS A O 1
ATOM 1376 N N . GLN A 1 163 ? 3.257 -2.981 -14.229 1.00 97.94 163 GLN A N 1
ATOM 1377 C CA . GLN A 1 163 ? 3.271 -2.314 -15.538 1.00 97.94 163 GLN A CA 1
ATOM 1378 C C . GLN A 1 163 ? 4.598 -1.591 -15.791 1.00 97.94 163 GLN A C 1
ATOM 1380 O O . GLN A 1 163 ? 5.143 -1.705 -16.890 1.00 97.94 163 GLN A O 1
ATOM 1385 N N . ILE A 1 164 ? 5.137 -0.905 -14.779 1.00 97.62 164 ILE A N 1
ATOM 1386 C CA . ILE A 1 164 ? 6.460 -0.268 -14.839 1.00 97.62 164 ILE A CA 1
ATOM 1387 C C . ILE A 1 164 ? 7.545 -1.323 -15.083 1.00 97.62 164 ILE A C 1
ATOM 1389 O O . ILE A 1 164 ? 8.308 -1.200 -16.037 1.00 97.62 164 ILE A O 1
ATOM 1393 N N . ILE A 1 165 ? 7.570 -2.402 -14.296 1.00 97.81 165 ILE A N 1
ATOM 1394 C CA . ILE A 1 165 ? 8.543 -3.497 -14.448 1.00 97.81 165 ILE A CA 1
ATOM 1395 C C . ILE A 1 165 ? 8.479 -4.099 -15.852 1.00 97.81 165 ILE A C 1
ATOM 1397 O O . ILE A 1 165 ? 9.517 -4.313 -16.472 1.00 97.81 165 ILE A O 1
ATOM 1401 N N . LYS A 1 166 ? 7.272 -4.336 -16.377 1.00 96.88 166 LYS A N 1
ATOM 1402 C CA . LYS A 1 166 ? 7.083 -4.845 -17.739 1.00 96.88 166 LYS A CA 1
ATOM 1403 C C . LYS A 1 166 ? 7.619 -3.869 -18.786 1.00 96.88 166 LYS A C 1
ATOM 1405 O O . LYS A 1 166 ? 8.273 -4.284 -19.733 1.0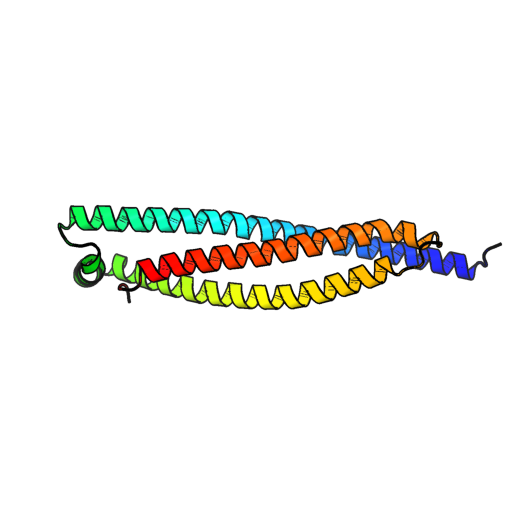0 96.88 166 LYS A O 1
ATOM 1410 N N . LYS A 1 167 ? 7.374 -2.567 -18.617 1.00 96.00 167 LYS A N 1
ATOM 1411 C CA . LYS A 1 167 ? 7.914 -1.531 -19.512 1.00 96.00 167 LYS A CA 1
ATOM 1412 C C . LYS A 1 167 ? 9.447 -1.481 -19.465 1.00 96.00 167 LYS A C 1
ATOM 1414 O O . LYS A 1 167 ? 10.075 -1.144 -20.462 1.00 96.00 167 LYS A O 1
ATOM 1419 N N . LEU A 1 168 ? 10.030 -1.861 -18.330 1.00 96.19 168 LEU A N 1
ATOM 1420 C CA . LEU A 1 168 ? 11.467 -1.953 -18.088 1.00 96.19 168 LEU A CA 1
ATOM 1421 C C . LEU A 1 168 ? 12.036 -3.371 -18.290 1.00 96.19 168 LEU A C 1
ATOM 1423 O O . LEU A 1 168 ? 13.146 -3.647 -17.844 1.00 96.19 168 LEU A O 1
ATOM 1427 N N . GLU A 1 169 ? 11.331 -4.298 -18.949 1.00 94.31 169 GLU A N 1
ATOM 1428 C CA . GLU A 1 169 ? 11.735 -5.715 -18.956 1.00 94.31 169 GLU A CA 1
ATOM 1429 C C . GLU A 1 169 ? 13.127 -5.953 -19.563 1.00 94.31 169 GLU A C 1
ATOM 1431 O O . GLU A 1 169 ? 13.893 -6.745 -19.015 1.00 94.31 169 GLU A O 1
ATOM 1436 N N . LYS A 1 170 ? 13.475 -5.203 -20.620 1.00 91.69 170 LYS A N 1
ATOM 1437 C CA . LYS A 1 170 ? 14.777 -5.243 -21.314 1.00 91.69 170 LYS A CA 1
ATOM 1438 C C . LYS A 1 170 ? 15.877 -4.433 -20.617 1.00 91.69 170 LYS A C 1
ATOM 1440 O O . LYS A 1 170 ? 17.032 -4.476 -21.030 1.00 91.69 170 LYS A O 1
ATOM 1445 N N . TRP A 1 171 ? 15.528 -3.684 -19.573 1.00 90.81 171 TRP A N 1
ATOM 1446 C CA . TRP A 1 171 ? 16.477 -2.953 -18.741 1.00 90.81 171 TRP A CA 1
ATOM 1447 C C . TRP A 1 171 ? 16.877 -3.870 -17.583 1.00 90.81 171 TRP A C 1
ATOM 1449 O O . TRP A 1 171 ? 16.096 -4.063 -16.650 1.00 90.81 171 TRP A O 1
ATOM 1459 N N . GLY A 1 172 ? 18.070 -4.466 -17.646 1.00 69.69 172 GLY A N 1
ATOM 1460 C CA . GLY A 1 172 ? 18.583 -5.371 -16.605 1.00 69.69 172 GLY A CA 1
ATOM 1461 C C . GLY A 1 172 ? 18.326 -6.838 -16.892 1.00 69.69 172 GLY A C 1
ATOM 1462 O O . GLY A 1 172 ? 17.163 -7.272 -16.693 1.00 69.69 172 GLY A O 1
#

Sequence (172 aa):
MTSDAEKEFLSQAQKEVQKRIKTENKELESLRVEQKELIDAIDGYSNFYNDLCKFFEESSKDFHMEIDELPDYFRSNINEVYRNYVQIKHDALDEIQVLEKYIQSNKRKLNDTKRTLKFYRSQYLDSDFFEECLPLVVLYEDKINIIKNNEENCLVIIEKLKQIIKKLEKWG

pLDDT: mean 91.8, std 9.82, range [44.03, 98.62]

Secondary structure (DSSP, 8-state):
---HHHHHHHHHHHHHHHHHHHHHHHHHHHHHHHHHHHHHHHHHHHHHHHHHHHHHHHHHHHHTS-GGGHHHHHHHH-HHHHHHHHHHHHHHHHHHHHHHHHHHHHHHHHHHHHHHHHHHHTS-TTSHHHHHHHHHHHHHHHHHHHHHHHHHHHHHHHHHHHHHHHHTTT--

Radius of gyration: 25.7 Å; chains: 1; bounding box: 60×22×80 Å

=== Feature glossary ===
Legend for the data blocks above and below:

— What the protein is —

The amino-acid sequence is the protein's primary structure: the linear order of residues from the N-terminus to the C-terminus, written in one-letter code. Everything else here — the 3D coordinates, the secondary structure, the domain annotations — is ultimately a consequence of this string.

Functional annotations link the protein to curated databases. InterPro entries identify conserved domains and families by matching the sequence against member-database signatures (Pfam, PROSITE, CDD, …). Gene Ontology (GO) terms describe molecular function, biological process, and cellular component in a controlled vocabulary. CATH places the structure in a hierarchical fold classification (Class/Architecture/Topology/Homologous-superfamily). The organism is the source species.

— Where its atoms are —

Atomic coordinates in PDBx/mmCIF format — the same representation the Protein Data Bank distributes. Each line of the _atom_site loop places one backbone atom in Cartesian space (units: ångströms, origin: arbitrary).

The six renders are orthographic views along the three Cartesian axes in both directions. Representation (cartoon, sticks, or surface) and color scheme (sequence-rainbow or by-chain) vary across proteins so the training set covers all the common visualization conventions.

— Local backbone conformation —

Eight-state secondary structure (DSSP): H is the canonical α-helix, G the tighter 3₁₀-helix, I the wider π-helix; E/B are β-structure, T and S are turns and bends, and '-' is everything else. DSSP derives these from the pattern of main-chain N–H···O=C hydrogen bonds, not from the sequence.

Three-state secondary structure (P-SEA) collapses the eight DSSP classes into helix (a), strand (b), and coil (c). P-SEA assigns these from Cα geometry alone — distances and angles — without requiring backbone oxygens, so it works on any Cα trace.

φ (phi) and ψ (psi) are the two rotatable backbone dihedrals per residue: φ is the C(i-1)–N–Cα–C torsion, ψ is the N–Cα–C–N(i+1) torsion, both in degrees on (−180°, 180°]. α-helical residues cluster near (−60°, −45°); β-strand residues near (−120°, +130°). A Ramachandran plot is simply a scatter of (φ, ψ) for every residue.

— Global shape and packing —

The geometric summary reports three shape descriptors. Rg (radius of gyration) measures how spread out the Cα atoms are about their centre of mass; compact globular proteins have small Rg, elongated or unfolded ones large. Cα contacts (<8 Å, |i−j|>4) count long-range residue pairs in spatial proximity — high for tightly packed folds, near zero for rods or random coil. The bounding-box extents give the protein's footprint along x, y, z in Å.

SASA measures how much of the protein is reachable by solvent. It is computed by rolling a water-sized probe over the atomic surface and summing the exposed area (Å²). Per-residue SASA distinguishes core (buried, low SASA) from surface (exposed, high SASA) residues; total SASA is a whole-molecule size measure.

Plot images: a contact map (which residues are close in 3D, as an N×N binary image), a Ramachandran scatter (backbone torsion angles, revealing secondary-structure composition at a glance), and — for AlphaFold structures — a PAE heatmap (pairwise prediction confidence).

— Structural neighborhood —

A 3Di character summarizes, for each residue, the relative orientation of the Cα frame of its nearest spatial neighbor. Because it encodes fold topology rather than chemistry, 3Di alignments detect remote structural similarity that sequence alignment misses.

The Foldseek neighbor list gives the closest experimentally determined structures in the PDB, ranked by structural alignment. TM-score near 1 means near-identical fold; near 0.3 means only rough topology match. This is how one finds what a novel AlphaFold prediction most resembles in the solved-structure universe.

— Confidence and disorder —

For AlphaFold models, the B-factor field carries pLDDT — the model's own estimate of local accuracy on a 0–100 scale. Regions with pLDDT<50 should be treated as essentially unmodeled; they often correspond to intrinsically disordered segments.

Crystallographic B-factors measure how much each atom's electron density is smeared out, in Å². They rise in mobile loops and surface residues and fall in the buried interior. In AlphaFold models this column is repurposed to hold pLDDT instead.

Predicted Aligned Error (PAE) is an AlphaFold confidence matrix: entry (i, j) is the expected error in the position of residue j, in ångströms, when the prediction is superimposed on the true structure at residue i. Low PAE within a block of residues means that block is internally rigid and well-predicted; high PAE between two blocks means their relative placement is uncertain even if each block individually is confident.